Protein AF-A0AAD8MIB1-F1 (afdb_monomer_lite)

Structure (mmCIF, N/CA/C/O backbone):
data_AF-A0AAD8MIB1-F1
#
_entry.id   AF-A0AAD8MIB1-F1
#
loop_
_atom_site.group_PDB
_atom_site.id
_atom_site.type_symbol
_atom_site.label_atom_id
_atom_site.label_alt_id
_atom_site.label_comp_id
_atom_site.label_asym_id
_atom_site.label_entity_id
_atom_site.label_seq_id
_atom_site.pdbx_PDB_ins_code
_atom_site.Cartn_x
_atom_site.Cartn_y
_atom_site.Cartn_z
_atom_site.occupancy
_atom_site.B_iso_or_equiv
_atom_site.auth_seq_id
_atom_site.auth_comp_id
_atom_site.auth_asym_id
_atom_site.auth_atom_id
_atom_site.pdbx_PDB_model_num
ATOM 1 N N . MET A 1 1 ? -10.864 6.368 1.388 1.00 53.16 1 MET A N 1
ATOM 2 C CA . MET A 1 1 ? -11.277 7.140 0.198 1.00 53.16 1 MET A CA 1
ATOM 3 C C . MET A 1 1 ? -12.684 6.711 -0.179 1.00 53.16 1 MET A C 1
ATOM 5 O O . MET A 1 1 ? -12.832 5.588 -0.624 1.00 53.16 1 MET A O 1
ATOM 9 N N . TYR A 1 2 ? -13.729 7.495 0.092 1.00 52.97 2 TYR A N 1
ATOM 10 C CA . TYR A 1 2 ? -15.087 7.095 -0.306 1.00 52.97 2 TYR A CA 1
ATOM 11 C C . TYR A 1 2 ? -15.473 7.689 -1.638 1.00 52.97 2 TYR A C 1
ATOM 13 O O . TYR A 1 2 ? -15.082 8.806 -1.965 1.00 52.97 2 TYR A O 1
ATOM 21 N N . VAL A 1 3 ? -16.253 6.910 -2.377 1.00 56.97 3 VAL A N 1
ATOM 22 C CA . VAL A 1 3 ? -16.717 7.259 -3.705 1.00 56.97 3 VAL A CA 1
ATOM 23 C C . VAL A 1 3 ? -18.225 7.087 -3.729 1.00 56.97 3 VAL A C 1
ATOM 25 O O . VAL A 1 3 ? -18.723 6.001 -3.432 1.00 56.97 3 VAL A O 1
ATOM 28 N N . TYR A 1 4 ? -18.945 8.156 -4.055 1.00 59.69 4 TYR A N 1
ATOM 29 C CA . TYR A 1 4 ? -20.390 8.115 -4.257 1.00 59.69 4 TYR A CA 1
ATOM 30 C C . TYR A 1 4 ? -20.722 8.503 -5.699 1.00 59.69 4 TYR A C 1
ATOM 32 O O . TYR A 1 4 ? -20.008 9.290 -6.324 1.00 59.69 4 TYR A O 1
ATOM 40 N N . GLY A 1 5 ? -21.769 7.884 -6.247 1.00 57.97 5 GLY A N 1
ATOM 41 C CA . GLY A 1 5 ? -22.278 8.227 -7.572 1.00 57.97 5 GLY A CA 1
ATOM 42 C C . GLY A 1 5 ? -23.021 9.558 -7.540 1.00 57.97 5 GLY A C 1
ATOM 43 O O . GLY A 1 5 ? -23.715 9.858 -6.570 1.00 57.97 5 GLY A O 1
ATOM 44 N N . THR A 1 6 ? -22.896 10.347 -8.604 1.00 58.53 6 THR A N 1
ATOM 45 C CA . THR A 1 6 ? -23.704 11.563 -8.800 1.00 58.53 6 THR A CA 1
ATOM 46 C C . THR A 1 6 ? -25.146 11.260 -9.234 1.00 58.53 6 THR A C 1
ATOM 48 O O . THR A 1 6 ? -25.982 12.159 -9.239 1.00 58.53 6 THR A O 1
ATOM 51 N N . ASP A 1 7 ? -25.446 9.996 -9.551 1.00 60.34 7 ASP A N 1
ATOM 52 C CA . ASP A 1 7 ? -26.755 9.480 -9.948 1.00 60.34 7 ASP A CA 1
ATOM 53 C C . ASP A 1 7 ? -27.161 8.304 -9.026 1.00 60.34 7 ASP A C 1
ATOM 55 O O . ASP A 1 7 ? -26.358 7.388 -8.819 1.00 60.34 7 ASP A O 1
ATOM 59 N N . PRO A 1 8 ? -28.385 8.292 -8.461 1.00 58.59 8 PRO A N 1
ATOM 60 C CA . PRO A 1 8 ? -28.829 7.259 -7.519 1.00 58.59 8 PRO A CA 1
ATOM 61 C C . PRO A 1 8 ? -29.014 5.863 -8.143 1.00 58.59 8 PRO A C 1
ATOM 63 O O . PRO A 1 8 ? -29.152 4.890 -7.406 1.00 58.59 8 PRO A O 1
ATOM 66 N N . GLN A 1 9 ? -29.011 5.738 -9.475 1.00 57.31 9 GLN A N 1
ATOM 67 C CA . GLN A 1 9 ? -29.149 4.468 -10.198 1.00 57.31 9 GLN A CA 1
ATOM 68 C C . GLN A 1 9 ? -27.866 4.040 -10.928 1.00 57.31 9 GLN A C 1
ATOM 70 O O . GLN A 1 9 ? -27.775 2.896 -11.380 1.00 57.31 9 GLN A O 1
ATOM 75 N N . ARG A 1 10 ? -26.858 4.915 -11.059 1.00 60.41 10 ARG A N 1
ATOM 76 C CA . ARG A 1 10 ? -25.584 4.606 -11.733 1.00 60.41 10 ARG A CA 1
ATOM 77 C C . ARG A 1 10 ? -24.384 5.206 -10.998 1.00 60.41 10 ARG A C 1
ATOM 79 O O . ARG A 1 10 ? -24.224 6.417 -10.918 1.00 60.41 10 ARG A O 1
ATOM 86 N N . GLY A 1 11 ? -23.481 4.344 -10.536 1.00 71.44 11 GLY A N 1
ATOM 87 C CA . GLY A 1 11 ? -22.261 4.744 -9.838 1.00 71.44 11 GLY A CA 1
ATOM 88 C C . GLY A 1 11 ? -21.674 3.600 -9.019 1.00 71.44 11 GLY A C 1
ATOM 89 O O . GLY A 1 11 ? -21.812 2.431 -9.375 1.00 71.44 11 GLY A O 1
ATOM 90 N N . VAL A 1 12 ? -21.020 3.935 -7.908 1.00 73.75 12 VAL A N 1
ATOM 91 C CA . VAL A 1 12 ? -20.541 2.947 -6.935 1.00 73.75 12 VAL A CA 1
ATOM 92 C C . VAL A 1 12 ? -21.665 2.640 -5.944 1.00 73.75 12 VAL A C 1
ATOM 94 O O . VAL A 1 12 ? -22.198 3.564 -5.333 1.00 73.75 12 VAL A O 1
ATOM 97 N N . LEU A 1 13 ? -21.994 1.356 -5.740 1.00 74.62 13 LEU A N 1
ATOM 98 C CA . LEU A 1 13 ? -22.841 0.949 -4.615 1.00 74.62 13 LEU A CA 1
ATOM 99 C C . LEU A 1 13 ? -22.114 1.278 -3.309 1.00 74.62 13 LEU A C 1
ATOM 101 O O . LEU A 1 13 ? -21.127 0.631 -2.955 1.00 74.62 13 LEU A O 1
ATOM 105 N N . THR A 1 14 ? -22.604 2.280 -2.589 1.00 70.88 14 THR A N 1
ATOM 106 C CA . THR A 1 14 ? -22.001 2.787 -1.348 1.00 70.88 14 THR A CA 1
ATOM 107 C C . THR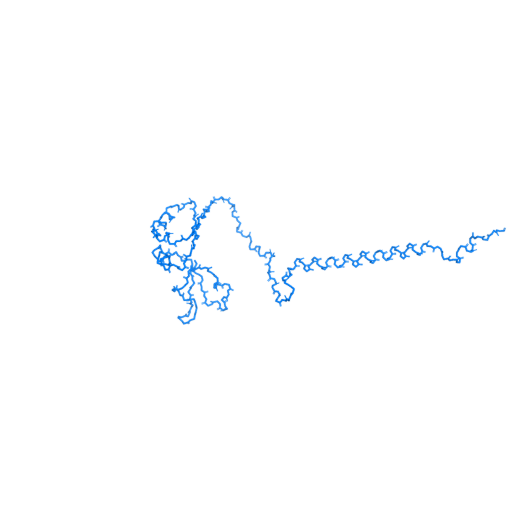 A 1 14 ? -21.884 1.716 -0.268 1.00 70.88 14 THR A C 1
ATOM 109 O O . THR A 1 14 ? -20.883 1.681 0.439 1.00 70.88 14 THR A O 1
ATOM 112 N N . GLU A 1 15 ? -22.842 0.794 -0.209 1.00 69.94 15 GLU A N 1
ATOM 113 C CA . GLU A 1 15 ? -22.866 -0.371 0.688 1.00 69.94 15 GLU A CA 1
ATOM 114 C C . GLU A 1 15 ? -21.804 -1.442 0.384 1.00 69.94 15 GLU A C 1
ATOM 116 O O . GLU A 1 15 ? -21.513 -2.280 1.233 1.00 69.94 15 GLU A O 1
ATOM 121 N N . ARG A 1 16 ? -21.194 -1.413 -0.808 1.00 71.06 16 ARG A N 1
ATOM 122 C CA . ARG A 1 16 ? -20.089 -2.309 -1.204 1.00 71.06 16 ARG A CA 1
ATOM 123 C C . ARG A 1 16 ? -18.767 -1.575 -1.410 1.00 71.06 16 ARG A C 1
ATOM 125 O O . ARG A 1 16 ? -17.726 -2.199 -1.596 1.00 71.06 16 ARG A O 1
ATOM 132 N N . CYS A 1 17 ? -18.787 -0.246 -1.414 1.00 75.00 17 CYS A N 1
ATOM 133 C CA . CYS A 1 17 ? -17.582 0.555 -1.510 1.00 75.00 17 CYS A CA 1
ATOM 134 C C . CYS A 1 17 ? -16.795 0.399 -0.209 1.00 75.00 17 CYS A C 1
ATOM 136 O O . CYS A 1 17 ? -17.233 0.893 0.818 1.00 75.00 17 CYS A O 1
ATOM 138 N N . TYR A 1 18 ? -15.628 -0.238 -0.247 1.00 72.62 18 TYR A N 1
ATOM 139 C CA . TYR A 1 18 ? -14.689 -0.290 0.886 1.00 72.62 18 TYR A CA 1
ATOM 140 C C . TYR A 1 18 ? -13.554 0.738 0.740 1.00 72.62 18 TYR A C 1
ATOM 142 O O . TYR A 1 18 ? -12.615 0.788 1.527 1.00 72.62 18 TYR A O 1
ATOM 150 N N . GLY A 1 19 ? -13.654 1.596 -0.278 1.00 72.62 19 GLY A N 1
ATOM 151 C CA . GLY A 1 19 ? -12.804 2.764 -0.441 1.00 72.62 19 GLY A CA 1
ATOM 152 C C . GLY A 1 19 ? -11.392 2.507 -0.960 1.00 72.62 19 GLY A C 1
ATOM 153 O O . GLY A 1 19 ? -10.478 3.266 -0.642 1.00 72.62 19 GLY A O 1
ATOM 154 N N . CYS A 1 20 ? -11.222 1.470 -1.785 1.00 73.69 20 CYS A N 1
ATOM 155 C CA . CYS A 1 20 ? -9.951 1.107 -2.421 1.00 73.69 20 CYS A CA 1
ATOM 156 C C . CYS A 1 20 ? -9.491 2.036 -3.552 1.00 73.69 20 CYS A C 1
ATOM 158 O O . CYS A 1 20 ? -8.406 1.836 -4.089 1.00 73.69 20 CYS A O 1
ATOM 160 N N . GLY A 1 21 ? -10.327 2.983 -3.988 1.00 74.38 21 GLY A N 1
ATOM 161 C CA . GLY A 1 21 ? -9.988 3.946 -5.043 1.00 74.38 21 GLY A CA 1
ATOM 162 C C . GLY A 1 21 ? -9.844 3.364 -6.457 1.00 74.38 21 GLY A C 1
ATOM 163 O O . GLY A 1 21 ? -9.693 4.128 -7.404 1.00 74.38 21 GLY A O 1
ATOM 164 N N . ARG A 1 22 ? -9.954 2.039 -6.648 1.00 77.19 22 ARG A N 1
ATOM 165 C CA . ARG A 1 22 ? -9.788 1.384 -7.965 1.00 77.19 22 ARG A CA 1
ATOM 166 C C . ARG A 1 22 ? -10.803 1.835 -9.013 1.00 77.19 22 ARG A C 1
ATOM 168 O O . ARG A 1 22 ? -10.516 1.768 -10.200 1.00 77.19 22 ARG A O 1
ATOM 175 N N . CYS A 1 23 ? -11.975 2.289 -8.577 1.00 77.44 23 CYS A N 1
ATOM 176 C CA . CYS A 1 23 ? -13.030 2.797 -9.449 1.00 77.44 23 CYS A CA 1
ATOM 177 C C . CYS A 1 23 ? -12.705 4.171 -10.052 1.00 77.44 23 CYS A C 1
ATOM 179 O O . CYS A 1 23 ? -13.166 4.458 -11.151 1.00 77.44 23 CYS A O 1
ATOM 181 N N . PHE A 1 24 ? -11.892 4.990 -9.378 1.00 75.44 24 PHE A N 1
ATOM 182 C CA . PHE A 1 24 ? -11.572 6.354 -9.801 1.00 75.44 24 PHE A CA 1
ATOM 183 C C . PHE A 1 24 ? -10.883 6.437 -11.177 1.00 75.44 24 PHE A C 1
ATOM 185 O O . PHE A 1 24 ? -11.427 7.095 -12.060 1.00 75.44 24 PHE A O 1
ATOM 192 N N . PRO A 1 25 ? -9.761 5.736 -11.437 1.00 74.25 25 PRO A N 1
ATOM 193 C CA . PRO A 1 25 ? -9.054 5.846 -12.717 1.00 74.25 25 PRO A CA 1
ATOM 194 C C . PRO A 1 25 ? -9.774 5.178 -13.896 1.00 74.25 25 PRO A C 1
ATOM 196 O O . PRO A 1 25 ? -9.448 5.465 -15.043 1.00 74.25 25 PRO A O 1
ATOM 199 N N . VAL A 1 26 ? -10.716 4.269 -13.630 1.00 77.00 26 VAL A N 1
ATOM 200 C CA . VAL A 1 26 ? -11.452 3.534 -14.672 1.00 77.00 26 VAL A CA 1
ATOM 201 C C . VAL A 1 26 ? -12.809 4.147 -14.980 1.00 77.00 26 VAL A C 1
ATOM 203 O O . VAL A 1 26 ? -13.472 3.672 -15.894 1.00 77.00 26 VAL A O 1
ATOM 206 N N . CYS A 1 27 ? -13.255 5.151 -14.217 1.00 73.25 27 CYS A N 1
ATOM 207 C CA . CYS A 1 27 ? -14.567 5.753 -14.403 1.00 73.25 27 CYS A CA 1
ATOM 208 C C . CYS A 1 27 ? -14.607 6.520 -15.723 1.00 73.25 27 CYS A C 1
ATOM 210 O O . CYS A 1 27 ? -13.972 7.571 -15.840 1.00 73.25 27 CYS A O 1
ATOM 212 N N . PRO A 1 28 ? -15.372 6.048 -16.718 1.00 68.38 28 PRO A N 1
ATOM 213 C CA . PRO A 1 28 ? -15.627 6.870 -17.874 1.00 68.38 28 PRO A CA 1
ATOM 214 C C . PRO A 1 28 ? -16.635 7.942 -17.431 1.00 68.38 28 PRO A C 1
ATOM 216 O O . PRO A 1 28 ? -17.684 7.617 -16.869 1.00 68.38 28 PRO A O 1
ATOM 219 N N . TYR A 1 29 ? -16.323 9.212 -17.700 1.00 64.31 29 TYR A N 1
ATOM 220 C CA . TYR A 1 29 ? -17.216 10.378 -17.570 1.00 64.31 29 TYR A CA 1
ATOM 221 C C . TYR A 1 29 ? -17.304 11.120 -16.216 1.00 64.31 29 TYR A C 1
ATOM 223 O O . TYR A 1 29 ? -18.342 11.731 -15.972 1.00 64.31 29 TYR A O 1
ATOM 231 N N . ASP A 1 30 ? -16.280 11.120 -15.349 1.00 62.88 30 ASP A N 1
ATOM 232 C CA . ASP A 1 30 ? -16.260 11.917 -14.091 1.00 62.88 30 ASP A CA 1
ATOM 233 C C . ASP A 1 30 ? -17.526 11.754 -13.213 1.00 62.88 30 ASP A C 1
ATOM 235 O O . ASP A 1 30 ? -17.930 12.647 -12.467 1.00 62.88 30 ASP A O 1
ATOM 239 N N . LYS A 1 31 ? -18.199 10.596 -13.292 1.00 69.50 31 LYS A N 1
ATOM 240 C CA . LYS A 1 31 ? -19.495 10.360 -12.617 1.00 69.50 31 LYS A CA 1
ATOM 241 C C . LYS A 1 31 ? -19.367 10.002 -11.142 1.00 69.50 31 LYS A C 1
ATOM 243 O O . LYS A 1 31 ? -20.362 9.693 -10.485 1.00 69.50 31 LYS A O 1
ATOM 248 N N . ILE A 1 32 ? -18.142 9.982 -10.638 1.00 72.62 32 ILE A N 1
ATOM 249 C CA . ILE A 1 32 ? -17.829 9.592 -9.276 1.00 72.62 32 ILE A CA 1
ATOM 250 C C . ILE A 1 32 ? -16.860 10.600 -8.677 1.00 72.62 32 ILE A C 1
ATOM 252 O O . ILE A 1 32 ? -15.903 11.015 -9.325 1.00 72.62 32 ILE A O 1
ATOM 256 N N . MET A 1 33 ? -17.115 10.991 -7.432 1.00 67.75 33 MET A N 1
ATOM 257 C CA . MET A 1 33 ? -16.286 11.961 -6.727 1.00 67.75 33 MET A CA 1
ATOM 258 C C . MET A 1 33 ? -15.578 11.293 -5.554 1.00 67.75 33 MET A C 1
ATOM 260 O O . MET A 1 33 ? -16.170 10.484 -4.837 1.00 67.75 33 MET A O 1
ATOM 264 N N . GLU A 1 34 ? -14.307 11.636 -5.368 1.00 69.06 34 GLU A N 1
ATOM 265 C CA . GLU A 1 34 ? -13.531 11.230 -4.206 1.00 69.06 34 GLU A CA 1
ATOM 266 C C . GLU A 1 34 ? -13.799 12.177 -3.038 1.00 69.06 34 GLU A C 1
ATOM 268 O O . GLU A 1 34 ? -13.620 13.389 -3.150 1.00 69.06 34 GLU A O 1
ATOM 273 N N . ILE A 1 35 ? -14.148 11.609 -1.887 1.00 64.56 35 ILE A N 1
ATOM 274 C CA . ILE A 1 35 ? -14.123 12.321 -0.613 1.00 64.56 35 ILE A CA 1
ATOM 275 C C . ILE A 1 35 ? -13.261 11.577 0.404 1.00 64.56 35 ILE A C 1
ATOM 277 O O . ILE A 1 35 ? -13.303 10.344 0.545 1.00 64.56 35 ILE A O 1
ATOM 281 N N . THR A 1 36 ? -12.484 12.346 1.161 1.00 61.53 36 THR A N 1
ATOM 282 C CA . THR A 1 36 ? -11.725 11.838 2.302 1.00 61.53 36 THR A CA 1
ATOM 283 C C . THR A 1 36 ? -12.697 11.570 3.441 1.00 61.53 36 THR A C 1
ATOM 285 O O . THR A 1 36 ? -13.045 12.454 4.215 1.00 61.53 36 THR A O 1
ATOM 288 N N . TYR A 1 37 ? -13.184 10.337 3.501 1.00 64.94 37 TYR A N 1
ATOM 289 C CA . TYR A 1 37 ? -14.098 9.883 4.535 1.00 64.94 37 TYR A CA 1
ATOM 290 C C . TYR A 1 37 ? -13.345 9.078 5.593 1.00 64.94 37 TYR A C 1
ATOM 292 O O . TYR A 1 37 ? -12.618 8.137 5.256 1.00 64.94 37 TYR A O 1
ATOM 300 N N . ILE A 1 38 ? -13.557 9.438 6.856 1.00 64.38 38 ILE A N 1
ATOM 301 C CA . ILE A 1 38 ? -13.083 8.695 8.024 1.00 64.38 38 ILE A CA 1
ATOM 302 C C . ILE A 1 38 ? -14.121 7.611 8.308 1.00 64.38 38 ILE A C 1
ATOM 304 O O . ILE A 1 38 ? -15.263 7.926 8.637 1.00 64.38 38 ILE A O 1
ATOM 308 N N . ARG A 1 39 ? -13.743 6.340 8.131 1.00 65.50 39 ARG A N 1
ATOM 309 C CA . ARG A 1 39 ? -14.611 5.219 8.501 1.00 65.50 39 ARG A CA 1
ATOM 310 C C . ARG A 1 39 ? -14.703 5.104 10.003 1.00 65.50 39 ARG A C 1
ATOM 312 O O . ARG A 1 39 ? -13.685 5.016 10.677 1.00 65.50 39 ARG A O 1
ATOM 319 N N . ASP A 1 40 ? -15.942 5.098 10.479 1.00 72.38 40 ASP A N 1
ATOM 320 C CA . ASP A 1 40 ? -16.239 4.736 11.848 1.00 72.38 40 ASP A CA 1
ATOM 321 C C . ASP A 1 40 ? -15.738 3.313 12.131 1.00 72.38 40 ASP A C 1
ATOM 323 O O . ASP A 1 40 ? -15.800 2.420 11.269 1.00 72.38 40 ASP A O 1
ATOM 327 N N . ALA A 1 41 ? -15.210 3.116 13.336 1.00 75.94 41 ALA A N 1
ATOM 328 C CA . ALA A 1 41 ? -14.660 1.833 13.740 1.00 75.94 41 ALA A CA 1
ATOM 329 C C . ALA A 1 41 ? -15.742 0.741 13.709 1.00 75.94 41 ALA A C 1
ATOM 331 O O . ALA A 1 41 ? -15.469 -0.353 13.212 1.00 75.94 41 ALA A O 1
ATOM 332 N N . ALA A 1 42 ? -16.987 1.046 14.104 1.00 77.19 42 ALA A N 1
ATOM 333 C CA . ALA A 1 42 ? -18.070 0.065 14.134 1.00 77.19 42 ALA A CA 1
ATOM 334 C C . ALA A 1 42 ? -18.430 -0.429 12.725 1.00 77.19 42 ALA A C 1
ATOM 336 O O . ALA A 1 42 ? -18.499 -1.636 12.494 1.00 77.19 42 ALA A O 1
ATOM 337 N N . ALA A 1 43 ? -18.527 0.470 11.742 1.00 76.44 43 ALA A N 1
ATOM 338 C CA . ALA A 1 43 ? -18.757 0.073 10.349 1.00 76.44 43 ALA A CA 1
ATOM 339 C C . ALA A 1 43 ? -17.637 -0.839 9.808 1.00 76.44 43 ALA A C 1
ATOM 341 O O . ALA A 1 43 ? -17.889 -1.756 9.028 1.00 76.44 43 ALA A O 1
ATOM 342 N N . THR A 1 44 ? -16.393 -0.621 10.244 1.00 78.44 44 THR A N 1
ATOM 343 C CA . THR A 1 44 ? -15.259 -1.480 9.869 1.00 78.44 44 THR A CA 1
ATOM 344 C C . THR A 1 44 ? -15.352 -2.849 10.549 1.00 78.44 44 THR A C 1
ATOM 346 O O . THR A 1 44 ? -15.105 -3.864 9.901 1.00 78.44 44 THR A O 1
ATOM 349 N N . THR A 1 45 ? -15.780 -2.915 11.816 1.00 80.38 45 THR A N 1
ATOM 350 C CA . THR A 1 45 ? -15.984 -4.199 12.511 1.00 80.38 45 THR A CA 1
ATOM 351 C C . THR A 1 45 ? -17.032 -5.082 11.850 1.00 80.38 45 THR A C 1
ATOM 353 O O . THR A 1 45 ? -16.827 -6.288 11.737 1.00 80.38 45 THR A O 1
ATOM 356 N N . GLU A 1 46 ? -18.136 -4.506 11.373 1.00 79.44 46 GLU A N 1
ATOM 357 C CA . GLU A 1 46 ? -19.175 -5.262 10.670 1.00 79.44 46 GLU A CA 1
ATOM 358 C C . GLU A 1 46 ? -18.644 -5.881 9.374 1.00 79.44 46 GLU A C 1
ATOM 360 O O . GLU A 1 46 ? -18.953 -7.034 9.069 1.00 79.44 46 GLU A O 1
ATOM 365 N N . LEU A 1 47 ? -17.793 -5.154 8.642 1.00 75.81 47 LEU A N 1
ATOM 366 C CA . LEU A 1 47 ? -17.135 -5.681 7.445 1.00 75.81 47 LEU A CA 1
ATOM 367 C C . LEU A 1 47 ? -16.179 -6.831 7.778 1.00 75.81 47 LEU A C 1
ATOM 369 O O . LEU A 1 47 ? -16.191 -7.847 7.086 1.00 75.81 47 LEU A O 1
ATOM 373 N N . LEU A 1 48 ? -15.405 -6.711 8.859 1.00 78.81 48 LEU A N 1
ATOM 374 C CA . LEU A 1 48 ? -14.500 -7.772 9.311 1.00 78.81 48 LEU A CA 1
ATOM 375 C C . LEU A 1 48 ? -15.244 -9.035 9.750 1.00 78.81 48 LEU A C 1
ATOM 377 O O . LEU A 1 48 ? -14.837 -10.149 9.424 1.00 78.81 48 LEU A O 1
ATOM 381 N N . LYS A 1 49 ? -16.377 -8.872 10.438 1.00 79.94 49 LYS A N 1
ATOM 382 C CA . LYS A 1 49 ? -17.205 -9.992 10.905 1.00 79.94 49 LYS A CA 1
ATOM 383 C C . LYS A 1 49 ? -17.885 -10.757 9.774 1.00 79.94 49 LYS A C 1
ATOM 385 O O . LYS A 1 49 ? -18.172 -11.936 9.942 1.00 79.94 49 LYS A O 1
ATOM 390 N N . ARG A 1 50 ? -18.127 -10.125 8.621 1.00 76.25 50 ARG A N 1
ATOM 391 C CA . ARG A 1 50 ? -18.731 -10.783 7.447 1.00 76.25 50 ARG A CA 1
ATOM 392 C C . ARG A 1 50 ? -17.798 -11.781 6.742 1.00 76.25 50 ARG A C 1
ATOM 394 O O . ARG A 1 50 ? -18.227 -12.381 5.763 1.00 76.25 50 ARG A O 1
ATOM 401 N N . SER A 1 51 ? -16.571 -11.977 7.240 1.00 64.44 51 SER A N 1
ATOM 402 C CA . SER A 1 51 ? -15.586 -12.960 6.750 1.00 64.44 51 SER A CA 1
ATOM 403 C C . SER A 1 51 ? -15.167 -12.795 5.280 1.00 64.44 51 SER A C 1
ATOM 405 O O . SER A 1 51 ? -14.599 -13.712 4.701 1.00 64.44 51 SER A O 1
ATOM 407 N N . ASP A 1 52 ? -15.418 -11.629 4.680 1.00 72.88 52 ASP A N 1
ATOM 408 C CA . ASP A 1 52 ? -15.043 -11.303 3.291 1.00 72.88 52 ASP A CA 1
ATOM 409 C C . ASP A 1 52 ? -13.661 -10.622 3.201 1.00 72.88 52 ASP A C 1
ATOM 411 O O . ASP A 1 52 ? -13.160 -10.297 2.127 1.00 72.88 52 ASP A O 1
ATOM 415 N N . VAL A 1 53 ? -13.033 -10.372 4.353 1.00 78.38 53 VAL A N 1
ATOM 416 C CA . VAL A 1 53 ? -11.744 -9.691 4.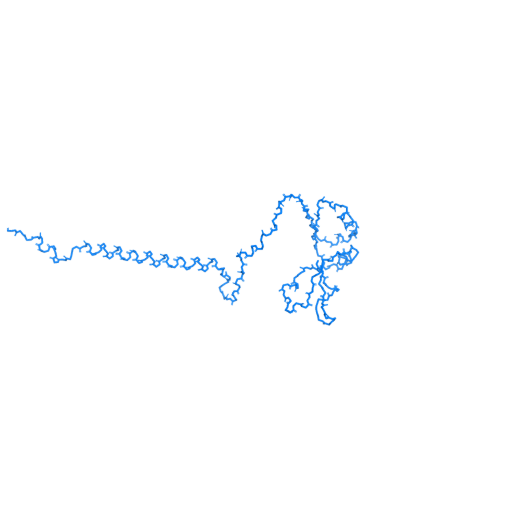467 1.00 78.38 53 VAL A CA 1
ATOM 417 C C . VAL A 1 53 ? -10.786 -10.591 5.234 1.00 78.38 53 VAL A C 1
ATOM 419 O O . VAL A 1 53 ? -10.966 -10.822 6.424 1.00 78.38 53 VAL A O 1
ATOM 422 N N . ASP A 1 54 ? -9.749 -11.076 4.553 1.00 83.44 54 ASP A N 1
ATOM 423 C CA . ASP A 1 54 ? -8.701 -11.907 5.162 1.00 83.44 54 ASP A CA 1
ATOM 424 C C . ASP A 1 54 ? -7.557 -11.080 5.776 1.00 83.44 54 ASP A C 1
ATOM 426 O O . ASP A 1 54 ? -6.826 -11.580 6.636 1.00 83.44 54 ASP A O 1
ATOM 430 N N . ALA A 1 55 ? -7.366 -9.835 5.324 1.00 85.81 55 ALA A N 1
ATOM 431 C CA . ALA A 1 55 ? -6.238 -8.996 5.719 1.00 85.81 55 ALA A CA 1
ATOM 432 C C . ALA A 1 55 ? -6.587 -7.502 5.793 1.00 85.81 55 ALA A C 1
ATOM 434 O O . ALA A 1 55 ? -7.339 -6.992 4.962 1.00 85.81 55 ALA A O 1
ATOM 435 N N . VAL A 1 56 ? -5.980 -6.792 6.750 1.00 84.75 56 VAL A N 1
ATOM 436 C CA . VAL A 1 56 ? -6.093 -5.330 6.900 1.00 84.75 56 VAL A CA 1
ATOM 437 C C . VAL A 1 56 ? -4.715 -4.686 7.011 1.00 84.75 56 VAL A C 1
ATOM 439 O O . VAL A 1 56 ? -3.848 -5.1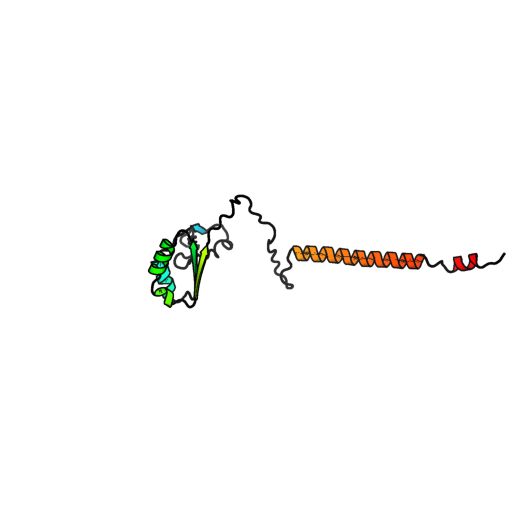68 7.741 1.00 84.75 56 VAL A O 1
ATOM 442 N N . GLU A 1 57 ? -4.542 -3.555 6.325 1.00 86.06 57 GLU A N 1
ATOM 443 C CA . GLU A 1 57 ? -3.397 -2.658 6.487 1.00 86.06 57 GLU A CA 1
ATOM 444 C C . GLU A 1 57 ? -3.828 -1.359 7.183 1.00 86.06 57 GLU A C 1
ATOM 446 O O . GLU A 1 57 ? -4.784 -0.702 6.767 1.00 86.06 57 GLU A O 1
ATOM 451 N N . ILE A 1 58 ? -3.110 -0.981 8.243 1.00 85.25 58 ILE A N 1
ATOM 452 C CA . ILE A 1 58 ? -3.347 0.237 9.021 1.00 85.25 58 ILE A CA 1
ATOM 453 C C . ILE A 1 58 ? -2.128 1.151 8.903 1.00 85.25 58 ILE A C 1
ATOM 455 O O . ILE A 1 58 ? -1.047 0.836 9.402 1.00 85.25 58 ILE A O 1
ATOM 459 N N . HIS A 1 59 ? -2.311 2.326 8.302 1.00 82.50 59 HIS A N 1
ATOM 460 C CA . HIS A 1 59 ? -1.308 3.389 8.318 1.00 82.50 59 HIS A CA 1
ATOM 461 C C . HIS A 1 59 ? -1.572 4.330 9.491 1.00 82.50 59 HIS A C 1
ATOM 463 O O . HIS A 1 59 ? -2.664 4.881 9.620 1.00 82.50 59 HIS A O 1
ATOM 469 N N . THR A 1 60 ? -0.571 4.541 10.342 1.00 81.69 60 THR A N 1
ATOM 470 C CA . THR A 1 60 ? -0.673 5.453 11.484 1.00 81.69 60 THR A CA 1
ATOM 471 C C . THR A 1 60 ? 0.485 6.433 11.525 1.00 81.69 60 THR A C 1
ATOM 473 O O . THR A 1 60 ? 1.636 6.080 11.260 1.00 81.69 60 THR A O 1
ATOM 476 N N . SER A 1 61 ? 0.189 7.677 11.901 1.00 76.88 61 SER A N 1
ATOM 477 C CA . SER A 1 61 ? 1.206 8.699 12.101 1.00 76.88 61 SER A CA 1
ATOM 478 C C . SER A 1 61 ? 1.736 8.697 13.521 1.00 76.88 61 SER A C 1
ATOM 480 O O . SER A 1 61 ? 0.987 8.637 14.494 1.00 76.88 61 SER A O 1
ATOM 482 N N . GLY A 1 62 ? 3.060 8.814 13.671 1.00 67.75 62 GLY A N 1
ATOM 483 C CA . GLY A 1 62 ? 3.691 8.800 14.995 1.00 67.75 62 GLY A CA 1
ATOM 484 C C . GLY A 1 62 ? 3.232 9.920 15.941 1.00 67.75 62 GLY A C 1
ATOM 485 O O . GLY A 1 62 ? 3.465 9.815 17.140 1.00 67.75 62 GLY A O 1
ATOM 486 N N . ARG A 1 63 ? 2.571 10.966 15.424 1.00 69.00 63 ARG A N 1
ATOM 487 C CA . ARG A 1 63 ? 2.007 12.075 16.212 1.00 69.00 63 ARG A CA 1
ATOM 488 C C . ARG A 1 63 ? 0.643 11.759 16.836 1.00 69.00 63 ARG A C 1
ATOM 490 O O . ARG A 1 63 ? 0.249 12.449 17.766 1.00 69.00 63 ARG A O 1
ATOM 497 N N . HIS A 1 64 ? -0.055 10.733 16.352 1.00 71.06 64 HIS A N 1
ATOM 498 C CA . HIS A 1 64 ? -1.464 10.472 16.657 1.00 71.06 64 HIS A CA 1
ATOM 499 C C . HIS A 1 64 ? -1.690 9.033 17.153 1.00 71.06 64 HIS A C 1
ATOM 501 O O . HIS A 1 64 ? -2.620 8.349 16.734 1.00 71.06 64 HIS A O 1
ATOM 507 N N . ILE A 1 65 ? -0.846 8.566 18.081 1.00 77.62 65 ILE A N 1
ATOM 508 C CA . ILE A 1 65 ? -0.970 7.229 18.699 1.00 77.62 65 ILE A CA 1
ATOM 509 C C . ILE A 1 65 ? -2.328 7.040 19.397 1.00 77.62 65 ILE A C 1
ATOM 511 O O . ILE A 1 65 ? -2.852 5.930 19.403 1.00 77.62 65 ILE A O 1
ATOM 515 N N . SER A 1 66 ? -2.922 8.109 19.935 1.00 79.75 66 SER A N 1
ATOM 516 C CA . SER A 1 66 ? -4.255 8.067 20.550 1.00 79.75 66 SER A CA 1
ATOM 517 C C . SER A 1 66 ? -5.343 7.626 19.568 1.00 79.75 66 SER A C 1
ATOM 519 O O . SER A 1 66 ? -6.164 6.791 19.923 1.00 79.75 66 SER A O 1
ATOM 521 N N . PHE A 1 67 ? -5.297 8.108 18.323 1.00 81.06 67 PHE A N 1
ATOM 522 C CA . PHE A 1 67 ? -6.248 7.725 17.275 1.00 81.06 67 PHE A CA 1
ATOM 523 C C . PHE A 1 67 ? -6.063 6.274 16.835 1.00 81.06 67 PHE A C 1
ATOM 525 O O . PHE A 1 67 ? -7.038 5.579 16.574 1.00 81.06 67 PHE A O 1
ATOM 532 N N . PHE A 1 68 ? -4.816 5.793 16.778 1.00 84.50 68 PHE A N 1
ATOM 533 C CA . PHE A 1 68 ? -4.567 4.375 16.521 1.00 84.50 68 PHE A CA 1
ATOM 534 C C . PHE A 1 68 ? -5.121 3.504 17.645 1.00 84.50 68 PHE A C 1
ATOM 536 O O . PHE A 1 68 ? -5.722 2.478 17.362 1.00 84.50 68 PHE A O 1
ATOM 543 N N . LYS A 1 69 ? -4.941 3.916 18.905 1.00 85.25 69 LYS A N 1
ATOM 544 C CA . LYS A 1 69 ? -5.483 3.185 20.050 1.00 85.25 69 LYS A CA 1
ATOM 545 C C . LYS A 1 69 ? -7.011 3.137 20.011 1.00 85.25 69 LYS A C 1
ATOM 547 O O . LYS A 1 69 ? -7.568 2.063 20.153 1.00 85.25 69 LYS A O 1
ATOM 552 N N . GLU A 1 70 ? -7.666 4.265 19.754 1.00 85.06 70 GLU A N 1
ATOM 553 C CA . GLU A 1 70 ? -9.125 4.333 19.613 1.00 85.06 70 GLU A CA 1
ATOM 554 C C . GLU A 1 70 ? -9.636 3.443 18.470 1.00 85.06 70 GLU A C 1
ATOM 556 O O . GLU A 1 70 ? -10.590 2.691 18.648 1.00 85.06 70 GLU A O 1
ATOM 561 N N . LEU A 1 71 ? -8.952 3.454 17.320 1.00 85.00 71 LEU A N 1
ATOM 562 C CA . LEU A 1 71 ? -9.258 2.566 16.199 1.00 85.00 71 LEU A CA 1
ATOM 563 C C . LEU A 1 71 ? -9.059 1.089 16.569 1.00 85.00 71 LEU A C 1
ATOM 565 O O . LEU A 1 71 ? -9.903 0.259 16.247 1.00 85.00 71 LEU A O 1
ATOM 569 N N . TRP A 1 72 ? -7.943 0.757 17.218 1.00 87.94 72 TRP A N 1
ATOM 570 C CA . TRP A 1 72 ? -7.598 -0.610 17.602 1.00 87.94 72 TRP A CA 1
ATOM 571 C C . TRP A 1 72 ? -8.576 -1.172 18.637 1.00 87.94 72 TRP A C 1
ATOM 573 O O . TRP A 1 72 ? -9.084 -2.278 18.463 1.00 87.94 72 TRP A O 1
ATOM 583 N N . ASP A 1 73 ? -8.900 -0.381 19.661 1.00 87.31 73 ASP A N 1
ATOM 584 C CA . ASP A 1 73 ? -9.894 -0.726 20.678 1.00 87.31 73 ASP A CA 1
ATOM 585 C C . ASP A 1 73 ? -11.291 -0.857 20.044 1.00 87.31 73 ASP A C 1
ATOM 587 O O . ASP A 1 73 ? -12.034 -1.782 20.368 1.00 87.31 73 ASP A O 1
ATOM 591 N N . GLY A 1 74 ? -11.630 0.013 19.085 1.00 85.25 74 GLY A N 1
ATOM 592 C CA . GLY A 1 74 ? -12.891 -0.044 18.344 1.00 85.25 74 GLY A CA 1
ATOM 593 C C . GLY A 1 74 ? -13.017 -1.256 17.416 1.00 85.25 74 GLY A C 1
ATOM 594 O O . GLY A 1 74 ? -14.117 -1.775 17.242 1.00 85.25 74 GLY A O 1
ATOM 595 N N . LEU A 1 75 ? -11.911 -1.741 16.842 1.00 86.00 75 LEU A N 1
ATOM 596 C CA . LEU A 1 75 ? -11.892 -2.979 16.055 1.00 86.00 75 LEU A CA 1
ATOM 597 C C . LEU A 1 75 ? -12.145 -4.215 16.938 1.00 86.00 75 LEU A C 1
ATOM 599 O O . LEU A 1 75 ? -12.825 -5.159 16.509 1.00 86.00 75 LEU A 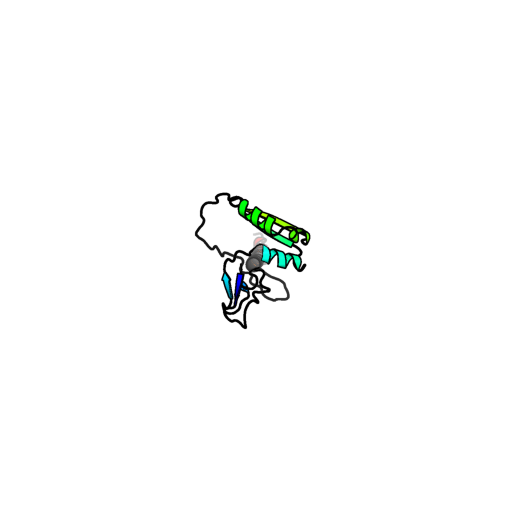O 1
ATOM 603 N N . GLY A 1 76 ? -11.627 -4.181 18.170 1.00 86.44 76 GLY A N 1
ATOM 604 C CA . GLY A 1 76 ? -11.868 -5.170 19.217 1.00 86.44 76 GLY A CA 1
ATOM 605 C C . GLY A 1 76 ? -11.620 -6.607 18.756 1.00 86.44 76 GLY A C 1
ATOM 606 O O . GLY A 1 76 ? -10.658 -6.903 18.044 1.00 86.44 76 GLY A O 1
ATOM 607 N N . ASP A 1 77 ? -12.537 -7.507 19.110 1.00 84.88 77 ASP A N 1
ATOM 608 C CA . ASP A 1 77 ? -12.426 -8.937 18.793 1.00 84.88 77 ASP A CA 1
ATOM 609 C C . ASP A 1 77 ? -12.527 -9.242 17.294 1.00 84.88 77 ASP A C 1
ATOM 611 O O . ASP A 1 77 ? -12.142 -10.323 16.852 1.00 84.88 77 ASP A O 1
ATOM 615 N N . SER A 1 78 ? -12.999 -8.297 16.478 1.00 83.94 78 SER A N 1
ATOM 616 C CA . SER A 1 78 ? -13.155 -8.494 15.029 1.00 83.94 78 SER A CA 1
ATOM 617 C C . SER A 1 78 ? -11.809 -8.691 14.326 1.00 83.94 78 SER A C 1
ATOM 619 O O . SER A 1 78 ? -11.754 -9.279 13.249 1.00 83.94 78 SER A O 1
ATOM 621 N N . VAL A 1 79 ? -10.713 -8.241 14.946 1.00 84.19 79 VAL A N 1
ATOM 622 C CA . VAL A 1 79 ? -9.349 -8.459 14.447 1.00 84.19 79 VAL A CA 1
ATOM 623 C C . VAL A 1 79 ? -8.977 -9.946 14.464 1.00 84.19 79 VAL A C 1
ATOM 625 O O . VAL A 1 79 ? -8.187 -10.383 13.635 1.00 84.19 79 VAL A O 1
ATOM 628 N N . SER A 1 80 ? -9.582 -10.753 15.343 1.00 81.38 80 SER A N 1
ATOM 629 C CA . SER A 1 80 ? -9.340 -12.204 15.400 1.00 81.38 80 SER A CA 1
ATOM 630 C C . SER A 1 80 ? -9.869 -12.965 14.178 1.00 81.38 80 SER A C 1
ATOM 632 O O . SER A 1 80 ? -9.422 -14.077 13.906 1.00 81.38 80 SER A O 1
ATOM 634 N N . CYS A 1 81 ? -10.787 -12.363 13.414 1.00 82.06 81 CYS A N 1
ATOM 635 C CA . CYS A 1 81 ? -11.289 -12.924 12.161 1.00 82.06 81 CYS A CA 1
ATOM 636 C C . CYS A 1 81 ? -10.299 -12.755 10.996 1.00 82.06 81 CYS A C 1
ATOM 638 O O . CYS A 1 81 ? -10.483 -13.370 9.947 1.00 82.06 81 CYS A O 1
ATOM 640 N N . LEU A 1 82 ? -9.261 -11.928 11.163 1.00 82.88 82 LEU A N 1
ATOM 641 C CA . LEU A 1 82 ? -8.257 -11.663 10.140 1.00 82.88 82 LEU A CA 1
ATOM 642 C C . LEU A 1 82 ? -7.133 -12.694 10.200 1.00 82.88 82 LEU A C 1
ATOM 644 O O . LEU A 1 82 ? -6.615 -13.019 11.267 1.00 82.88 82 LEU A O 1
ATOM 648 N N . LYS A 1 83 ? -6.682 -13.149 9.030 1.00 87.00 83 LYS A N 1
ATOM 649 C CA . LYS A 1 83 ? -5.464 -13.961 8.914 1.00 87.00 83 LYS A CA 1
ATOM 650 C C . LYS A 1 83 ? -4.207 -13.105 9.034 1.00 87.00 83 LYS A C 1
ATOM 652 O O . LYS A 1 83 ? -3.171 -13.604 9.467 1.00 87.00 83 LYS A O 1
ATOM 657 N N . LEU A 1 84 ? -4.279 -11.837 8.620 1.00 86.00 84 LEU A N 1
ATOM 658 C CA . LEU A 1 84 ? -3.128 -10.939 8.592 1.00 86.00 84 LEU A CA 1
ATOM 659 C C . LEU A 1 84 ? -3.506 -9.499 8.955 1.00 86.00 84 LEU A C 1
ATOM 661 O O . LEU A 1 84 ? -4.470 -8.938 8.436 1.00 86.00 84 LEU A O 1
ATOM 665 N N . VAL A 1 85 ? -2.686 -8.872 9.796 1.00 88.12 85 VAL A N 1
ATOM 666 C CA . VAL A 1 85 ? -2.783 -7.446 10.118 1.00 88.12 85 VAL A CA 1
ATOM 667 C C . VAL A 1 85 ? -1.412 -6.812 9.939 1.00 88.12 85 VAL A C 1
ATOM 669 O O . VAL A 1 85 ? -0.444 -7.229 10.573 1.00 88.12 85 VAL A O 1
ATOM 672 N N . ALA A 1 86 ? -1.327 -5.803 9.078 1.00 88.12 86 ALA A N 1
ATOM 673 C CA . ALA A 1 86 ? -0.118 -5.019 8.861 1.00 88.12 86 ALA A CA 1
ATOM 674 C C . ALA A 1 86 ? -0.304 -3.610 9.433 1.00 88.12 86 ALA A C 1
ATOM 676 O O . ALA A 1 86 ? -1.309 -2.955 9.162 1.00 88.12 86 ALA A O 1
ATOM 677 N N . VAL A 1 87 ? 0.664 -3.128 10.219 1.00 87.38 87 VAL A N 1
ATOM 678 C CA . VAL A 1 87 ? 0.639 -1.769 10.782 1.00 87.38 87 VAL A CA 1
ATOM 679 C C . VAL A 1 87 ? 1.890 -1.016 10.348 1.00 87.38 87 VAL A C 1
ATOM 681 O O . VAL A 1 87 ? 3.009 -1.365 10.721 1.00 87.38 87 VAL A O 1
ATOM 684 N N . SER A 1 88 ? 1.683 0.049 9.581 1.00 81.94 88 SER A N 1
ATOM 685 C CA . SER A 1 88 ? 2.734 0.890 9.019 1.00 81.94 88 SER A CA 1
ATOM 686 C C . SER A 1 88 ? 2.767 2.230 9.754 1.00 81.94 88 SER A C 1
ATOM 688 O O . SER A 1 88 ? 1.799 2.991 9.730 1.00 81.94 88 SER A O 1
ATOM 690 N N . LYS A 1 89 ? 3.890 2.543 10.413 1.00 77.00 89 LYS A N 1
ATOM 691 C CA . LYS A 1 89 ? 4.089 3.823 11.108 1.00 77.00 89 LYS A CA 1
ATOM 692 C C . LYS A 1 89 ? 4.781 4.822 10.188 1.00 77.00 89 LYS A C 1
ATOM 694 O O . LYS A 1 89 ? 5.958 4.655 9.873 1.00 77.00 89 LYS A O 1
ATOM 699 N N . GLU A 1 90 ? 4.107 5.911 9.829 1.00 65.62 90 GLU A N 1
ATOM 700 C CA . GLU A 1 90 ? 4.793 7.041 9.205 1.00 65.62 90 GLU A CA 1
ATOM 701 C C . GLU A 1 90 ? 5.612 7.784 10.278 1.00 65.62 90 GLU A C 1
ATOM 703 O O . GLU A 1 90 ? 5.116 8.536 11.126 1.00 65.62 90 GLU A O 1
ATOM 708 N N . THR A 1 91 ? 6.921 7.540 10.296 1.00 52.09 91 THR A N 1
ATOM 709 C CA . THR A 1 91 ? 7.860 8.427 10.981 1.00 52.09 91 THR A CA 1
ATOM 710 C C . THR A 1 91 ? 7.960 9.704 10.160 1.00 52.09 91 THR A C 1
ATOM 712 O O . THR A 1 91 ? 8.560 9.701 9.085 1.00 52.09 91 THR A O 1
ATOM 715 N N . PHE A 1 92 ? 7.375 10.797 10.657 1.00 50.06 92 PHE A N 1
ATOM 716 C CA . PHE A 1 92 ? 7.559 12.132 10.089 1.00 50.06 92 PHE A CA 1
ATOM 717 C C . PHE A 1 92 ? 9.027 12.551 10.250 1.00 50.06 92 PHE A C 1
ATOM 719 O O . PHE A 1 92 ? 9.403 13.252 11.186 1.00 50.06 92 PHE A O 1
ATOM 726 N N . ASN A 1 93 ? 9.886 12.097 9.344 1.00 41.16 93 ASN A N 1
ATOM 727 C CA . ASN A 1 93 ? 11.178 12.715 9.127 1.00 41.16 93 ASN A CA 1
ATOM 728 C C . ASN A 1 93 ? 10.913 13.930 8.234 1.00 41.16 93 ASN A C 1
ATOM 730 O O . ASN A 1 93 ? 10.355 13.785 7.145 1.00 41.16 93 ASN A O 1
ATOM 734 N N . ARG A 1 94 ? 11.241 15.136 8.709 1.00 41.62 94 ARG A N 1
ATOM 735 C CA . ARG A 1 94 ? 11.080 16.391 7.964 1.00 41.62 94 ARG A CA 1
ATOM 736 C C . ARG A 1 94 ? 11.939 16.354 6.694 1.00 41.62 94 ARG A C 1
ATOM 738 O O . ARG A 1 94 ? 13.021 16.932 6.662 1.00 41.62 94 ARG A O 1
ATOM 745 N N . LYS A 1 95 ? 11.450 15.741 5.617 1.00 45.22 95 LYS A N 1
ATOM 746 C CA . LYS A 1 95 ? 11.889 16.099 4.271 1.00 45.22 95 LYS A CA 1
ATOM 747 C C . LYS A 1 95 ? 11.280 17.466 3.987 1.00 45.22 95 LYS A C 1
ATOM 749 O O . LYS A 1 95 ? 10.062 17.635 4.021 1.00 45.22 95 LYS A O 1
ATOM 754 N N . LYS A 1 96 ? 12.157 18.465 3.851 1.00 38.25 96 LYS A N 1
ATOM 755 C CA . LYS A 1 96 ? 11.807 19.846 3.513 1.00 38.25 96 LYS A CA 1
ATOM 756 C C . LYS A 1 96 ? 10.785 19.845 2.377 1.00 38.25 96 LYS A C 1
ATOM 758 O O . LYS A 1 96 ? 10.903 19.063 1.441 1.00 38.25 96 LYS A O 1
ATOM 763 N N . THR A 1 97 ? 9.806 20.733 2.490 1.00 46.22 97 THR A N 1
ATOM 764 C CA . THR A 1 97 ? 8.834 21.102 1.465 1.00 46.22 97 THR A CA 1
ATOM 765 C C . THR A 1 97 ? 9.389 20.932 0.049 1.00 46.22 97 THR A C 1
ATOM 767 O O . THR A 1 97 ? 10.233 21.717 -0.371 1.00 46.22 97 THR A O 1
ATOM 770 N N . GLN A 1 98 ? 8.868 19.965 -0.706 1.00 48.75 98 GLN A N 1
ATOM 771 C CA . GLN A 1 98 ? 8.887 20.032 -2.162 1.00 48.75 98 GLN A CA 1
ATOM 772 C C . GLN A 1 98 ? 7.443 20.181 -2.651 1.00 48.75 98 GLN A C 1
ATOM 774 O O . GLN A 1 98 ? 6.821 19.253 -3.157 1.00 48.75 98 GLN A O 1
ATOM 779 N N . LYS A 1 99 ? 6.882 21.384 -2.483 1.00 51.00 99 LYS A N 1
ATOM 780 C CA . LYS A 1 99 ? 5.834 21.841 -3.399 1.00 51.00 99 LYS A CA 1
ATOM 781 C C . LYS A 1 99 ? 6.551 22.323 -4.666 1.00 51.00 99 LYS A C 1
ATOM 783 O O . LYS A 1 99 ? 7.424 23.179 -4.568 1.00 51.00 99 LYS A O 1
ATOM 788 N N . LYS A 1 100 ? 6.124 21.776 -5.812 1.00 47.91 100 LYS A N 1
ATOM 789 C CA . LYS A 1 100 ? 6.702 21.806 -7.176 1.00 47.91 100 LYS A CA 1
ATOM 790 C C . LYS A 1 100 ? 7.802 20.745 -7.377 1.00 47.91 100 LYS A C 1
ATOM 792 O O . LYS A 1 100 ? 8.903 20.884 -6.873 1.00 47.91 100 LYS A O 1
ATOM 797 N N . ALA A 1 101 ? 7.579 19.650 -8.091 1.00 38.56 101 ALA A N 1
ATOM 798 C CA . ALA A 1 101 ? 6.749 19.492 -9.271 1.00 38.56 101 ALA A CA 1
ATOM 799 C C . ALA A 1 101 ? 6.188 18.071 -9.347 1.00 38.56 101 ALA A C 1
ATOM 801 O O . ALA A 1 101 ? 6.838 17.101 -8.967 1.00 38.56 101 ALA A O 1
ATOM 802 N N . CYS A 1 102 ? 4.988 17.984 -9.911 1.00 52.28 102 CYS A N 1
ATOM 803 C CA . CYS A 1 102 ? 4.543 16.848 -10.693 1.00 52.28 102 CYS A CA 1
ATOM 804 C C . CYS A 1 102 ? 5.598 16.591 -11.785 1.00 52.28 102 CYS A C 1
ATOM 806 O O . CYS A 1 102 ? 5.451 17.033 -12.917 1.00 52.28 102 CYS A O 1
ATOM 808 N N . PHE A 1 103 ? 6.701 15.921 -11.450 1.00 39.47 103 PHE A N 1
ATOM 809 C CA . PHE A 1 103 ? 7.487 15.216 -12.452 1.00 39.47 103 PHE A CA 1
ATOM 810 C C . PHE A 1 103 ? 6.748 13.906 -12.708 1.00 39.47 103 PHE A C 1
ATOM 812 O O . PHE A 1 103 ? 7.149 12.822 -12.299 1.00 39.47 103 PHE A O 1
ATOM 819 N N . ARG A 1 104 ? 5.627 14.049 -13.426 1.00 50.72 104 ARG A N 1
ATOM 820 C CA . ARG A 1 104 ? 5.202 13.085 -14.434 1.00 50.72 104 ARG A CA 1
ATOM 821 C C . ARG A 1 104 ? 6.286 13.050 -15.503 1.00 50.72 104 ARG A C 1
ATOM 823 O O . ARG A 1 104 ? 6.123 13.595 -16.587 1.00 50.72 104 ARG A O 1
ATOM 830 N N . LEU A 1 105 ? 7.422 12.458 -15.174 1.00 48.12 105 LEU A N 1
ATOM 831 C CA . LEU A 1 105 ? 8.404 12.103 -16.171 1.00 48.12 105 LEU A CA 1
ATOM 832 C C . LEU A 1 105 ? 8.593 10.601 -16.120 1.00 48.12 105 LEU A C 1
ATOM 834 O O . LEU A 1 105 ? 9.231 10.051 -15.232 1.00 48.12 105 LEU A O 1
ATOM 838 N N . TRP A 1 106 ? 8.025 10.003 -17.161 1.00 40.47 106 TRP A N 1
ATOM 839 C CA . TRP A 1 106 ? 8.573 8.835 -17.819 1.00 40.47 106 TRP A CA 1
ATOM 840 C C . TRP A 1 106 ? 8.358 7.493 -17.125 1.00 40.47 106 TRP A C 1
ATOM 842 O O . TRP A 1 106 ? 9.270 6.778 -16.742 1.00 40.47 106 TRP A O 1
ATOM 852 N N . THR A 1 107 ? 7.092 7.111 -17.060 1.00 46.84 107 THR A N 1
ATOM 853 C CA . THR A 1 107 ? 6.647 5.772 -17.470 1.00 46.84 107 THR A CA 1
ATOM 854 C C . THR A 1 107 ? 5.171 5.920 -17.785 1.00 46.84 107 THR A C 1
ATOM 856 O O . THR A 1 107 ? 4.296 5.583 -17.000 1.00 46.84 107 THR A O 1
ATOM 859 N N . PHE A 1 108 ? 4.880 6.546 -18.926 1.00 39.34 108 PHE A N 1
ATOM 860 C CA . PHE A 1 108 ? 3.620 6.254 -19.594 1.00 39.34 108 PHE A CA 1
ATOM 861 C C . PHE A 1 108 ? 3.761 4.796 -20.049 1.00 39.34 108 PHE A C 1
ATOM 863 O O . PHE A 1 108 ? 4.637 4.535 -20.879 1.00 39.34 108 PHE A O 1
ATOM 870 N N . PRO A 1 109 ? 3.008 3.833 -19.490 1.00 41.56 109 PRO A N 1
ATOM 871 C CA . PRO A 1 109 ? 2.988 2.500 -20.052 1.00 41.56 109 PRO A CA 1
ATOM 872 C C . PRO A 1 109 ? 2.208 2.620 -21.360 1.00 41.56 109 PRO A C 1
ATOM 874 O O . PRO A 1 109 ? 0.981 2.696 -21.364 1.00 41.56 109 PRO A O 1
ATOM 877 N N . VAL A 1 110 ? 2.922 2.725 -22.478 1.00 52.31 110 VAL A N 1
ATOM 878 C CA . VAL A 1 110 ? 2.329 2.494 -23.795 1.00 52.31 110 VAL A CA 1
ATOM 879 C C . VAL A 1 110 ? 2.120 0.987 -23.883 1.00 52.31 110 VAL A C 1
ATOM 881 O O . VAL A 1 110 ? 2.996 0.233 -24.291 1.00 52.31 110 VAL A O 1
ATOM 884 N N . ILE A 1 111 ? 0.973 0.550 -23.369 1.00 44.00 111 ILE A N 1
ATOM 885 C CA . ILE A 1 111 ? 0.455 -0.797 -23.565 1.00 44.00 111 ILE A CA 1
ATOM 886 C C . ILE A 1 111 ? 0.004 -0.863 -25.020 1.00 44.00 111 ILE A C 1
ATOM 888 O O . ILE A 1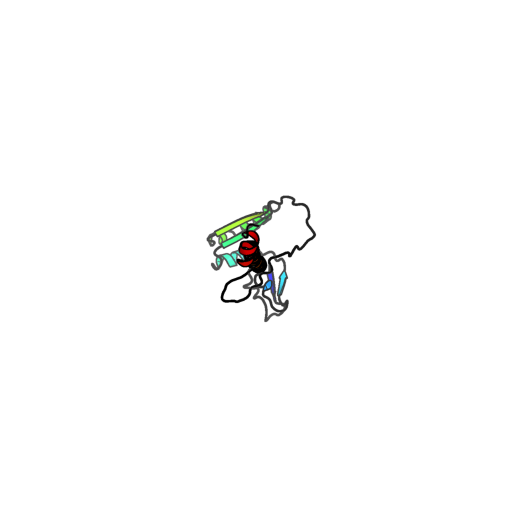 111 ? -0.953 -0.200 -25.416 1.00 44.00 111 ILE A O 1
ATOM 892 N N . VAL A 1 112 ? 0.742 -1.622 -25.821 1.00 46.31 112 VAL A N 1
ATOM 893 C CA . VAL A 1 112 ? 0.271 -2.118 -27.110 1.00 46.31 112 VAL A CA 1
ATOM 894 C C . VAL A 1 112 ? -0.118 -3.576 -26.898 1.00 46.31 112 VAL A C 1
ATOM 896 O O . VAL A 1 112 ? 0.717 -4.394 -26.515 1.00 46.31 112 VAL A O 1
ATOM 899 N N . ASP A 1 113 ? -1.396 -3.892 -27.093 1.00 47.50 113 ASP A N 1
ATOM 900 C CA . ASP A 1 113 ? -1.913 -5.262 -27.065 1.00 47.50 113 ASP A CA 1
ATOM 901 C C . ASP A 1 113 ? -1.412 -6.018 -28.308 1.00 47.50 113 ASP A C 1
ATOM 903 O O . ASP A 1 113 ? -2.097 -6.114 -29.326 1.00 47.50 113 ASP A O 1
ATOM 907 N N . GLY A 1 114 ? -0.170 -6.502 -28.258 1.00 58.56 114 GLY A N 1
ATOM 908 C CA . GLY A 1 114 ? 0.469 -7.265 -29.329 1.00 58.56 114 GLY A CA 1
ATOM 909 C C . GLY A 1 114 ? 1.093 -8.568 -28.813 1.00 58.56 114 GLY A C 1
ATOM 910 O O . GLY A 1 114 ? 1.497 -8.636 -27.654 1.00 58.56 114 GLY A O 1
ATOM 911 N N . PRO A 1 115 ? 1.214 -9.610 -29.659 1.00 56.12 115 PRO A N 1
ATOM 912 C CA . PRO A 1 115 ? 1.663 -10.957 -29.267 1.00 56.12 115 PRO A CA 1
ATOM 913 C C . PRO A 1 115 ? 3.109 -11.028 -28.740 1.00 56.12 115 PRO A C 1
ATOM 915 O O . PRO A 1 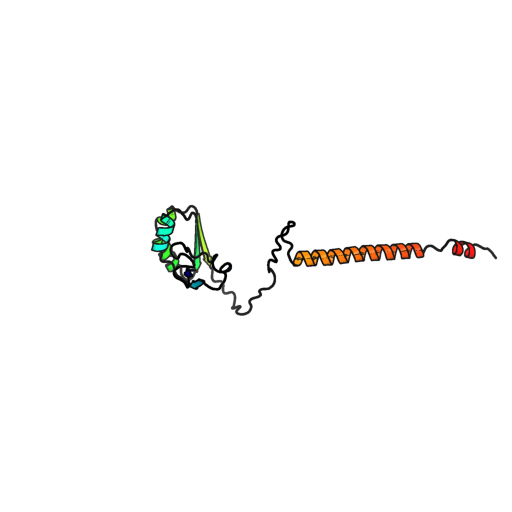115 ? 3.515 -12.053 -28.197 1.00 56.12 115 PRO A O 1
ATOM 918 N N . PHE A 1 116 ? 3.876 -9.945 -28.867 1.00 53.03 116 PHE A N 1
ATOM 919 C CA . PHE A 1 116 ? 5.198 -9.777 -28.272 1.00 53.03 116 PHE A CA 1
ATOM 920 C C . PHE A 1 116 ? 5.071 -8.749 -27.146 1.00 53.03 116 PHE A C 1
ATOM 922 O O . PHE A 1 116 ? 5.027 -7.548 -27.401 1.00 53.03 116 PHE A O 1
ATOM 929 N N . GLY A 1 117 ? 4.900 -9.244 -25.918 1.00 50.69 117 GLY A N 1
ATOM 930 C CA . GLY A 1 117 ? 4.551 -8.448 -24.743 1.00 50.69 117 GLY A CA 1
ATOM 931 C C . GLY A 1 117 ? 5.414 -7.197 -24.537 1.00 50.69 117 GLY A C 1
ATOM 932 O O . GLY A 1 117 ? 6.620 -7.222 -24.744 1.00 50.69 117 GLY A O 1
ATOM 933 N N . VAL A 1 118 ? 4.734 -6.125 -24.119 1.00 51.66 118 VAL A N 1
ATOM 934 C CA . VAL A 1 118 ? 5.218 -4.876 -23.499 1.00 51.66 118 VAL A CA 1
ATOM 935 C C . VAL A 1 118 ? 6.649 -4.459 -23.876 1.00 51.66 118 VAL A C 1
ATOM 937 O O . VAL A 1 118 ? 7.596 -4.784 -23.170 1.00 51.66 118 VAL A O 1
ATOM 940 N N . VAL A 1 119 ? 6.793 -3.656 -24.934 1.00 57.16 119 VAL A N 1
ATOM 941 C CA . VAL A 1 119 ? 8.050 -2.946 -25.225 1.00 57.16 119 VAL A CA 1
ATOM 942 C C . VAL A 1 119 ? 7.917 -1.507 -24.726 1.00 57.16 119 VAL A C 1
ATOM 944 O O . VAL A 1 119 ? 7.128 -0.718 -25.250 1.00 57.16 119 VAL A O 1
ATOM 947 N N . SER A 1 120 ? 8.667 -1.154 -23.686 1.00 63.97 120 SER A N 1
ATOM 948 C CA . SER A 1 120 ? 8.749 0.214 -23.169 1.00 63.97 120 SER A CA 1
ATOM 949 C C . SER A 1 120 ? 9.362 1.154 -24.216 1.00 63.97 120 SER A C 1
ATOM 951 O O . SER A 1 120 ? 10.193 0.753 -25.029 1.00 63.97 120 SER A O 1
ATOM 953 N N . ALA A 1 121 ? 9.031 2.450 -24.177 1.00 68.88 121 ALA A N 1
ATOM 954 C CA . ALA A 1 121 ? 9.647 3.454 -25.057 1.00 68.88 121 ALA A CA 1
ATOM 955 C C . ALA A 1 121 ? 11.188 3.461 -24.963 1.00 68.88 121 ALA A C 1
ATOM 957 O O . ALA A 1 121 ? 11.873 3.739 -25.946 1.00 68.88 121 ALA A O 1
ATOM 958 N N . ALA A 1 122 ? 11.735 3.114 -23.794 1.00 71.12 122 ALA A N 1
ATOM 959 C CA . ALA A 1 122 ? 13.173 2.962 -23.591 1.00 71.12 122 ALA A CA 1
ATOM 960 C C . ALA A 1 122 ? 13.764 1.799 -24.409 1.00 71.12 122 ALA A C 1
ATOM 962 O O . ALA A 1 122 ? 14.867 1.915 -24.938 1.00 71.12 122 ALA A O 1
ATOM 963 N N . GLU A 1 123 ? 13.021 0.707 -24.562 1.00 73.56 123 GLU A N 1
ATOM 964 C CA . GLU A 1 123 ? 13.445 -0.457 -25.339 1.00 73.56 123 GLU A CA 1
ATOM 965 C C . GLU A 1 123 ? 13.358 -0.175 -26.842 1.00 73.56 123 GLU A C 1
ATOM 967 O O . GLU A 1 123 ? 14.272 -0.538 -27.575 1.00 73.56 123 GLU A O 1
ATOM 972 N N . PHE A 1 124 ? 12.354 0.583 -27.302 1.00 78.94 124 PHE A N 1
ATOM 973 C CA . PHE A 1 124 ? 12.311 1.071 -28.689 1.00 78.94 124 PHE A CA 1
ATOM 974 C C . PHE A 1 124 ? 13.514 1.955 -29.036 1.00 78.94 124 PHE A C 1
ATOM 976 O O . PHE A 1 124 ? 14.135 1.773 -30.083 1.00 78.94 124 PHE A O 1
ATOM 983 N N . ILE A 1 125 ? 13.874 2.889 -28.150 1.00 83.44 125 ILE A N 1
ATOM 984 C CA . ILE A 1 125 ? 15.068 3.727 -28.329 1.00 83.44 125 ILE A CA 1
ATOM 985 C C . ILE A 1 125 ? 16.327 2.851 -28.346 1.00 83.44 125 ILE A C 1
ATOM 987 O O . ILE A 1 125 ? 17.187 3.033 -29.207 1.00 83.44 125 ILE A O 1
ATOM 991 N N . GLY A 1 126 ? 16.412 1.866 -27.447 1.00 84.88 126 GLY A N 1
ATOM 992 C CA . GLY A 1 126 ? 17.510 0.903 -27.405 1.00 84.88 126 GLY A CA 1
ATOM 993 C C . GLY A 1 126 ? 17.664 0.117 -28.709 1.00 84.88 126 GLY A C 1
ATOM 994 O O . GLY A 1 126 ? 18.764 0.051 -29.255 1.00 84.88 126 GLY A O 1
ATOM 995 N N . ILE A 1 127 ? 16.568 -0.414 -29.256 1.00 86.19 127 ILE A N 1
ATOM 996 C CA . ILE A 1 127 ? 16.566 -1.181 -30.510 1.00 86.19 127 ILE A CA 1
ATOM 997 C C . ILE A 1 127 ? 16.992 -0.306 -31.693 1.00 86.19 127 ILE A C 1
ATOM 999 O O . ILE A 1 127 ? 17.792 -0.746 -32.521 1.00 86.19 127 ILE A O 1
ATOM 1003 N N . LEU A 1 128 ? 16.504 0.936 -31.773 1.00 89.12 128 LEU A N 1
ATOM 1004 C CA . LEU A 1 128 ? 16.878 1.859 -32.847 1.00 89.12 128 LEU A CA 1
ATOM 1005 C C . LEU A 1 128 ? 18.369 2.209 -32.800 1.00 89.12 128 LEU A C 1
ATOM 1007 O O . LEU A 1 128 ? 19.050 2.110 -33.820 1.00 89.12 128 LEU A O 1
ATOM 1011 N N . LEU A 1 129 ? 18.893 2.559 -31.622 1.00 90.81 129 LEU A N 1
ATOM 1012 C CA . LEU A 1 129 ? 20.313 2.874 -31.455 1.00 90.81 129 LEU A CA 1
ATOM 1013 C C . LEU A 1 129 ? 21.202 1.662 -31.751 1.00 90.81 129 LEU A C 1
ATOM 1015 O O . LEU A 1 129 ? 22.214 1.800 -32.437 1.00 90.81 129 LEU A O 1
ATOM 1019 N N . PHE A 1 130 ? 20.804 0.473 -31.294 1.00 92.81 130 PHE A N 1
ATOM 1020 C CA . PHE A 1 130 ? 21.531 -0.762 -31.569 1.00 92.81 130 PHE A CA 1
ATOM 1021 C C . PHE A 1 130 ? 21.540 -1.091 -33.066 1.00 92.81 130 PHE A C 1
ATOM 1023 O O . PHE A 1 130 ? 22.589 -1.395 -33.625 1.00 92.81 130 PHE A O 1
ATOM 1030 N N . SER A 1 131 ? 20.402 -0.946 -33.747 1.00 94.12 131 SER A N 1
ATOM 1031 C CA . SER A 1 131 ? 20.296 -1.203 -35.188 1.00 94.12 131 SER A CA 1
ATOM 1032 C C . SER A 1 131 ? 21.175 -0.252 -36.003 1.00 94.12 131 SER A C 1
ATOM 1034 O O . SER A 1 131 ? 21.932 -0.698 -36.865 1.00 94.12 131 SER A O 1
ATOM 1036 N N . VAL A 1 132 ? 21.138 1.050 -35.697 1.00 95.81 132 VAL A N 1
ATOM 1037 C CA . VAL A 1 132 ? 22.006 2.050 -36.343 1.00 95.81 132 VAL A CA 1
ATOM 1038 C C . VAL A 1 132 ? 23.483 1.738 -36.089 1.00 95.81 132 VAL A C 1
ATOM 1040 O O . VAL A 1 132 ? 24.287 1.799 -37.018 1.00 95.81 132 VAL A O 1
ATOM 1043 N N . TYR A 1 133 ? 23.843 1.346 -34.864 1.00 95.88 133 TYR A N 1
ATOM 1044 C CA . TYR A 1 133 ? 25.211 0.961 -34.517 1.00 95.88 133 TYR A CA 1
ATOM 1045 C C . TYR A 1 133 ? 25.696 -0.264 -35.309 1.00 95.88 133 TYR A C 1
ATOM 1047 O O . TYR A 1 133 ? 26.801 -0.248 -35.851 1.00 95.88 133 TYR A O 1
ATOM 1055 N N . ILE A 1 134 ? 24.874 -1.308 -35.445 1.00 95.94 134 ILE A N 1
ATOM 1056 C CA . ILE A 1 134 ? 25.232 -2.498 -36.231 1.00 95.94 134 ILE A CA 1
ATOM 1057 C C . ILE A 1 134 ? 25.404 -2.147 -37.715 1.00 95.94 134 ILE A C 1
ATOM 1059 O O . ILE A 1 134 ? 26.399 -2.531 -38.325 1.00 95.94 134 ILE A O 1
ATOM 1063 N N . ILE A 1 135 ? 24.497 -1.357 -38.294 1.00 95.81 135 ILE A N 1
ATOM 1064 C CA . ILE A 1 135 ? 24.627 -0.910 -39.691 1.00 95.81 135 ILE A CA 1
ATOM 1065 C C . ILE A 1 135 ? 25.919 -0.110 -39.880 1.00 95.81 135 ILE A C 1
ATOM 1067 O O . ILE A 1 135 ? 26.643 -0.318 -40.856 1.00 95.81 135 ILE A O 1
ATOM 1071 N N . TRP A 1 136 ? 26.233 0.781 -38.940 1.00 96.25 136 TRP A N 1
ATOM 1072 C CA . TRP A 1 136 ? 27.446 1.587 -38.991 1.00 96.25 136 TRP A CA 1
ATOM 1073 C C . TRP A 1 136 ? 28.716 0.738 -38.883 1.00 96.25 136 TRP A C 1
ATOM 1075 O O . TRP A 1 136 ? 29.623 0.910 -39.696 1.00 96.25 136 TRP A O 1
ATOM 1085 N N . THR A 1 137 ? 28.773 -0.216 -37.949 1.00 95.31 137 THR A N 1
ATOM 1086 C CA . THR A 1 137 ? 29.941 -1.102 -37.779 1.00 95.31 137 THR A CA 1
ATOM 1087 C C . THR A 1 137 ? 30.168 -1.991 -38.996 1.00 95.31 137 THR A C 1
ATOM 1089 O O . THR A 1 137 ? 31.302 -2.100 -39.457 1.00 95.31 137 THR A O 1
ATOM 1092 N N . VAL A 1 138 ? 29.107 -2.558 -39.577 1.00 95.56 138 VAL A N 1
ATOM 1093 C CA . VAL A 1 138 ? 29.193 -3.337 -40.821 1.00 95.56 138 VAL A CA 1
ATOM 1094 C C . VAL A 1 138 ? 29.648 -2.455 -41.981 1.00 95.56 138 VAL A C 1
ATOM 1096 O O . VAL A 1 138 ? 30.546 -2.840 -42.723 1.00 95.56 138 VAL A O 1
ATOM 1099 N N . SER A 1 139 ? 29.093 -1.250 -42.118 1.00 92.75 139 SER A N 1
ATOM 1100 C CA . SER A 1 139 ? 29.484 -0.317 -43.182 1.00 92.75 139 SER A CA 1
ATOM 1101 C C . SER A 1 139 ? 30.949 0.104 -43.060 1.00 92.75 139 SER A C 1
ATOM 1103 O O . SER A 1 139 ? 31.681 0.081 -44.046 1.00 92.75 139 SER A O 1
ATOM 1105 N N . PHE A 1 140 ? 31.404 0.440 -41.851 1.00 94.38 140 PHE A N 1
ATOM 1106 C CA . PHE A 1 140 ? 32.802 0.767 -41.587 1.00 94.38 140 PHE A CA 1
ATOM 1107 C C . PHE A 1 140 ? 33.716 -0.425 -41.871 1.00 94.38 140 PHE A C 1
ATOM 1109 O O . PHE A 1 140 ? 34.742 -0.262 -42.524 1.00 94.38 140 PHE A O 1
ATOM 1116 N N . TYR A 1 141 ? 33.327 -1.625 -41.438 1.00 92.75 141 TYR A N 1
ATOM 1117 C CA . TYR A 1 141 ? 34.080 -2.845 -41.708 1.00 92.75 141 TYR A CA 1
ATOM 1118 C C . TYR A 1 141 ? 34.201 -3.118 -43.212 1.00 92.75 141 TYR A C 1
ATOM 1120 O O . TYR A 1 141 ? 35.294 -3.412 -43.691 1.00 92.75 141 TYR A O 1
ATOM 1128 N N . ILE A 1 142 ? 33.116 -2.956 -43.977 1.00 89.69 142 ILE A N 1
ATOM 1129 C CA . ILE A 1 142 ? 33.124 -3.113 -45.437 1.00 89.69 142 ILE A CA 1
ATOM 1130 C C . ILE A 1 142 ? 34.032 -2.067 -46.084 1.00 89.69 142 ILE A C 1
ATOM 1132 O O . ILE A 1 142 ? 34.890 -2.432 -46.881 1.00 89.69 142 ILE A O 1
ATOM 1136 N N . VAL A 1 143 ? 33.890 -0.786 -45.735 1.00 89.88 143 VAL A N 1
ATOM 1137 C CA . VAL A 1 143 ? 34.722 0.286 -46.305 1.00 89.88 143 VAL A CA 1
ATOM 1138 C C . VAL A 1 143 ? 36.191 0.090 -45.945 1.00 89.88 143 VAL A C 1
ATOM 1140 O O . VAL A 1 143 ? 37.041 0.229 -46.814 1.00 89.88 143 VAL A O 1
ATOM 1143 N N . HIS A 1 144 ? 36.506 -0.295 -44.708 1.00 85.25 144 HIS A N 1
ATOM 1144 C CA . HIS A 1 144 ? 37.872 -0.595 -44.290 1.00 85.25 144 HIS A CA 1
ATOM 1145 C C . HIS A 1 144 ? 38.440 -1.803 -45.044 1.00 85.25 144 HIS A C 1
ATOM 1147 O O . HIS A 1 144 ? 39.591 -1.780 -45.470 1.00 85.25 144 HIS A O 1
ATOM 1153 N N . ASN A 1 145 ? 37.651 -2.863 -45.232 1.00 81.31 145 ASN A N 1
ATOM 1154 C CA . ASN A 1 145 ? 38.091 -4.057 -45.946 1.00 81.31 145 ASN A CA 1
ATOM 1155 C C . ASN A 1 145 ? 38.275 -3.791 -47.449 1.00 81.31 145 ASN A C 1
ATOM 1157 O O . ASN A 1 145 ? 39.261 -4.224 -48.034 1.00 81.31 145 ASN A O 1
ATOM 1161 N N . VAL A 1 146 ? 37.375 -3.025 -48.068 1.00 78.62 146 VAL A N 1
ATOM 1162 C CA . VAL A 1 146 ? 37.506 -2.583 -49.464 1.00 78.62 146 VAL A CA 1
ATOM 1163 C C . VAL A 1 146 ? 38.671 -1.608 -49.621 1.00 78.62 146 VAL A C 1
ATOM 1165 O O . VAL A 1 146 ? 39.413 -1.724 -50.587 1.00 78.62 146 VAL A O 1
ATOM 1168 N N . ALA A 1 147 ? 38.899 -0.701 -48.668 1.00 78.00 147 ALA A N 1
ATOM 1169 C CA . ALA A 1 147 ? 40.057 0.190 -48.671 1.00 78.00 147 ALA A CA 1
ATOM 1170 C C . ALA A 1 147 ? 41.370 -0.604 -48.554 1.00 78.00 147 ALA A C 1
ATOM 1172 O O . ALA A 1 147 ? 42.291 -0.398 -49.344 1.00 78.00 147 ALA A O 1
ATOM 1173 N N . ALA A 1 148 ? 41.430 -1.582 -47.646 1.00 72.31 148 ALA A N 1
ATOM 1174 C CA . ALA A 1 148 ? 42.561 -2.497 -47.526 1.00 72.31 148 ALA A CA 1
ATOM 1175 C C . ALA A 1 148 ? 42.760 -3.342 -48.799 1.00 72.31 148 ALA A C 1
ATOM 1177 O O . ALA A 1 148 ? 43.890 -3.498 -49.258 1.00 72.31 148 ALA A O 1
ATOM 1178 N N . ALA A 1 149 ? 41.683 -3.815 -49.431 1.00 69.19 149 ALA A N 1
ATOM 1179 C CA . ALA A 1 149 ? 41.746 -4.536 -50.702 1.00 69.19 149 ALA A CA 1
ATOM 1180 C C . ALA A 1 149 ? 42.172 -3.633 -51.874 1.00 69.19 149 ALA A C 1
ATOM 1182 O O . ALA A 1 149 ? 42.921 -4.074 -52.737 1.00 69.19 149 ALA A O 1
ATOM 1183 N N . SER A 1 150 ? 41.764 -2.361 -51.884 1.00 61.88 150 SER A N 1
ATOM 1184 C CA . SER A 1 150 ? 42.165 -1.375 -52.899 1.00 61.88 150 SER A CA 1
ATOM 1185 C C . SER A 1 150 ? 43.623 -0.929 -52.765 1.00 61.88 150 SER A C 1
ATOM 1187 O O . SER A 1 150 ? 44.208 -0.454 -53.731 1.00 61.88 150 SER A O 1
ATOM 1189 N N . SER A 1 151 ? 44.225 -1.123 -51.585 1.00 61.81 151 SER A N 1
ATOM 1190 C CA . SER A 1 151 ? 45.659 -0.908 -51.360 1.00 61.81 151 SER A CA 1
ATOM 1191 C C . SER A 1 151 ? 46.538 -2.058 -51.875 1.00 61.81 151 SER A C 1
ATOM 1193 O O . SER A 1 151 ? 47.763 -1.952 -51.844 1.00 61.81 151 SER A O 1
ATOM 1195 N N . GLN A 1 152 ? 45.943 -3.156 -52.372 1.00 61.44 152 GLN A N 1
ATOM 1196 C CA . GLN A 1 152 ? 46.677 -4.119 -53.191 1.00 61.44 152 GLN A CA 1
ATOM 1197 C C . GLN A 1 152 ? 46.881 -3.501 -54.584 1.00 61.44 152 GLN A C 1
ATOM 1199 O O . GLN A 1 152 ? 45.891 -3.220 -55.263 1.00 61.44 152 GLN A O 1
ATOM 1204 N N . PRO A 1 153 ? 48.131 -3.304 -55.043 1.00 55.66 153 PRO A N 1
ATOM 1205 C CA . PRO A 1 153 ? 48.384 -2.813 -56.390 1.00 55.66 153 PRO A CA 1
ATOM 1206 C C . PRO A 1 153 ? 47.772 -3.789 -57.396 1.00 55.66 153 PRO A C 1
ATOM 1208 O O . PRO A 1 153 ? 47.992 -5.004 -57.315 1.00 55.66 153 PRO A O 1
ATOM 1211 N N . THR A 1 154 ? 46.984 -3.260 -58.332 1.00 61.44 154 THR A N 1
ATOM 1212 C CA . THR A 1 154 ? 46.440 -4.056 -59.437 1.00 61.44 154 THR A CA 1
ATOM 1213 C C . THR A 1 154 ? 47.589 -4.711 -60.208 1.00 61.44 154 THR A C 1
ATOM 1215 O O . THR A 1 154 ? 48.699 -4.183 -60.276 1.00 61.44 154 THR A O 1
ATOM 1218 N N . PHE A 1 155 ? 47.348 -5.906 -60.753 1.00 58.16 155 PHE A N 1
ATOM 1219 C CA . PHE A 1 155 ? 48.361 -6.742 -61.418 1.00 58.16 155 PHE A CA 1
ATOM 1220 C C . PHE A 1 155 ? 49.187 -5.988 -62.486 1.00 58.16 155 PHE A C 1
ATOM 1222 O O . PHE A 1 155 ? 50.370 -6.274 -62.667 1.00 58.16 155 PHE A O 1
ATOM 1229 N N . GLU A 1 156 ? 48.592 -4.974 -63.116 1.00 62.19 156 GLU A N 1
ATOM 1230 C CA . GLU A 1 156 ? 49.229 -4.070 -64.081 1.00 62.19 156 GLU A CA 1
ATOM 1231 C C . GLU A 1 156 ? 50.360 -3.212 -63.464 1.00 62.19 156 GLU A C 1
ATOM 1233 O O . GLU A 1 156 ? 51.410 -3.035 -64.082 1.00 62.19 156 GLU A O 1
ATOM 1238 N N . GLU A 1 157 ? 50.223 -2.747 -62.216 1.00 60.91 157 GLU A N 1
ATOM 1239 C CA . GLU A 1 157 ? 51.204 -1.868 -61.551 1.00 60.91 157 GLU A CA 1
ATOM 1240 C C . GLU A 1 157 ? 52.482 -2.621 -61.129 1.00 60.91 157 GLU A C 1
ATOM 1242 O O . GLU A 1 157 ? 53.592 -2.088 -61.202 1.00 60.91 157 GLU A O 1
ATOM 1247 N N . LYS A 1 158 ? 52.369 -3.914 -60.784 1.00 58.44 158 LYS A N 1
ATOM 1248 C CA . LYS A 1 158 ? 53.544 -4.776 -60.534 1.00 58.44 158 LYS A CA 1
ATOM 1249 C C . LYS A 1 158 ? 54.349 -5.066 -61.805 1.00 58.44 158 LYS A C 1
ATOM 1251 O O . LYS A 1 158 ? 55.559 -5.280 -61.718 1.00 58.44 158 LYS A O 1
ATOM 1256 N N . ARG A 1 159 ? 53.707 -5.082 -62.979 1.00 58.12 159 ARG A N 1
ATOM 1257 C CA . ARG A 1 159 ? 54.375 -5.349 -64.264 1.00 58.12 159 ARG A CA 1
ATOM 1258 C C . ARG A 1 159 ? 55.196 -4.149 -64.748 1.00 58.12 159 ARG A C 1
ATOM 1260 O O . ARG A 1 159 ? 56.257 -4.350 -65.324 1.00 58.12 159 ARG A O 1
ATOM 1267 N N . TYR A 1 160 ? 54.750 -2.927 -64.461 1.00 56.53 160 TYR A N 1
ATOM 1268 C CA . TYR A 1 160 ? 55.475 -1.699 -64.807 1.00 56.53 160 TYR A CA 1
ATOM 1269 C C . TYR A 1 160 ? 56.735 -1.490 -63.943 1.00 56.53 160 TYR A C 1
ATOM 1271 O O . TYR A 1 160 ? 57.795 -1.159 -64.463 1.00 56.53 160 TYR A O 1
ATOM 1279 N N . ASN A 1 161 ? 56.664 -1.782 -62.638 1.00 62.28 161 ASN A N 1
ATOM 1280 C CA . ASN A 1 161 ? 57.770 -1.554 -61.692 1.00 62.28 161 ASN A CA 1
ATOM 1281 C C . ASN A 1 161 ? 58.819 -2.689 -61.620 1.00 62.28 161 ASN A C 1
ATOM 1283 O O . ASN A 1 161 ? 59.734 -2.620 -60.803 1.00 62.28 161 ASN A O 1
ATOM 1287 N N . SER A 1 162 ? 58.688 -3.748 -62.428 1.00 67.06 162 SER A N 1
ATOM 1288 C CA . SER A 1 162 ? 59.624 -4.891 -62.465 1.00 67.06 162 SER A CA 1
ATOM 1289 C C . SER A 1 162 ? 60.426 -5.000 -63.767 1.00 67.06 162 SER A C 1
ATOM 1291 O O . SER A 1 162 ? 61.182 -5.956 -63.935 1.00 67.06 162 SER A O 1
ATOM 1293 N N . MET A 1 163 ? 60.300 -4.026 -64.674 1.00 68.94 163 MET A N 1
ATOM 1294 C CA . MET A 1 163 ? 61.152 -3.925 -65.860 1.00 68.94 163 MET A CA 1
ATOM 1295 C C . MET A 1 163 ? 62.506 -3.309 -65.471 1.00 68.94 163 MET A C 1
ATOM 1297 O O . MET A 1 163 ? 62.533 -2.155 -65.043 1.00 68.94 163 MET A O 1
ATOM 1301 N N . PRO A 1 164 ? 63.631 -4.040 -65.581 1.00 66.75 164 PRO A N 1
ATOM 1302 C CA . PRO A 1 164 ? 64.946 -3.428 -65.450 1.00 66.75 164 PRO A CA 1
ATOM 1303 C C . PRO A 1 164 ? 65.235 -2.554 -66.681 1.00 66.75 164 PRO A C 1
ATOM 1305 O O . PRO A 1 164 ? 64.825 -2.906 -67.790 1.00 66.75 164 PRO A O 1
ATOM 1308 N N . CYS A 1 165 ? 65.915 -1.423 -66.464 1.00 62.91 165 CYS A N 1
ATOM 1309 C CA . CYS A 1 165 ? 66.473 -0.587 -67.532 1.00 62.91 165 CYS A CA 1
ATOM 1310 C C . CYS A 1 165 ? 67.470 -1.362 -68.400 1.00 62.91 165 CYS A C 1
ATOM 1312 O O . CYS A 1 165 ? 68.246 -2.163 -67.825 1.00 62.91 165 CYS A O 1
#

pLDDT: mean 70.74, std 14.96, range [38.25, 96.25]

Secondary structure (DSSP, 8-state):
-EEEESBTTBS--TTT-----TTTTT-TTS-EEEE-----HHHHHHHHHTT--SEEEEEEETT-HHHHHHHHHHHGGGGGG-SEEEEEEE---------------S--------SS----HHHHHHHHHHHHHHHHHHHHHHHHHHHHHHTSPPHHHHHHTT---

Sequence (165 aa):
MYVYGTDPQRGVLTERCYGCGRCFPVCPYDKIMEITYIRDAAATTELLKRSDVDAVEIHTSGRHISFFKELWDGLGDSVSCLKLVAVSKETFNRKKTQKKACFRLWTFPVIVDGPFGVVSAAEFIGILLFSVYIIWTVSFYIVHNVAAASSQPTFEEKRYNSMPC

Foldseek 3Di:
DAKDFPDPVDDDPRLPCPPPCPCVVVDPPPRIDDDDDDDDLQSVLVVLVVLPAQEDEAEDEPVCVVVVVVSVVSNPCSCVSHNYYHYHYPPPDPPDDDPDDPPPPDDPQPADPDPPGGDGPVNVVVVVVVVVVVVVVVVVVVVVVVVVVVVPPDPVVVVVVPDDD

Radius of gyration: 34.28 Å; chains: 1; bounding box: 96×36×88 Å

InterPro domains:
  IPR017896 4Fe-4S ferredoxin-type, iron-sulphur binding domain [PS51379] (8-37)
  IPR017900 4Fe-4S ferredoxin, iron-sulphur binding, conserved site [PS00198] (17-28)
  IPR021039 Iron-sulphur binding protein LdpA, C-terminal [PF12617] (47-91)
  IPR057431 Light dependent period A-like, Fe-S cluster-binding domain [PF25160] (9-37)

Organism: NCBI:txid360622